Protein AF-A0A6V8PHR4-F1 (afdb_monomer_lite)

Secondary structure (DSSP, 8-state):
-------------PPPP--------TTSPEEEEEEEEE-TTS-HHHHHHHHHHHHHHHHHTTEEEEEEEEEE---

Organism: NCBI:txid2754717

Foldseek 3Di:
DDDPDDDDPPPPDDDPPDDPDPPPPPPDQAEDEAEAEDEPVDDPVVRVVVQVVVCVVCVVVRHDYPYYYYHYDDD

pLDDT: mean 78.78, std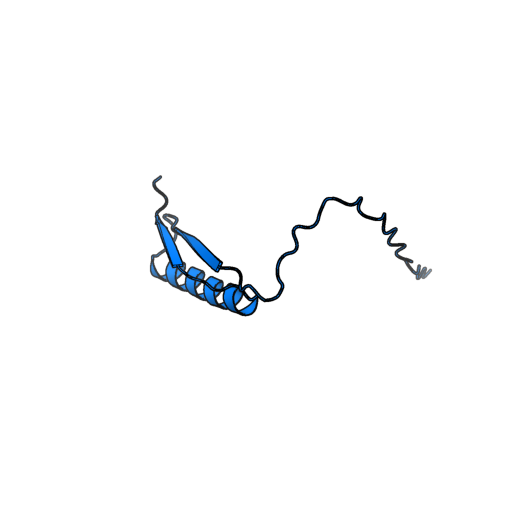 22.12, range [36.81, 98.44]

Sequence (75 aa):
MSFCGEIEYNVFMSEPSSSKLNEVSPDALERAILVSIKTPSQTQAEVEESIEELARLSSTAGAMVVDKIIQPKSS

Radius of gyration: 21.9 Å; chains: 1; bounding box: 50×48×41 Å

Structure (mmCIF, N/CA/C/O backbone):
data_AF-A0A6V8PHR4-F1
#
_entry.id   AF-A0A6V8PHR4-F1
#
loop_
_atom_site.group_PDB
_atom_site.id
_atom_site.type_symbol
_atom_site.label_atom_id
_atom_site.label_alt_id
_atom_site.label_comp_id
_atom_site.label_asym_id
_atom_site.label_entity_id
_atom_site.label_seq_id
_atom_site.pdbx_PDB_ins_code
_atom_site.Cartn_x
_atom_site.Cartn_y
_atom_site.Cartn_z
_atom_site.occupancy
_atom_site.B_iso_or_equiv
_atom_site.auth_seq_id
_atom_site.auth_comp_id
_atom_site.auth_asym_id
_atom_site.auth_atom_id
_atom_site.pdbx_PDB_model_num
ATOM 1 N N . MET A 1 1 ? 31.070 -41.245 15.282 1.00 46.12 1 MET A N 1
ATOM 2 C CA . MET A 1 1 ? 29.859 -41.050 14.462 1.00 46.12 1 MET A CA 1
ATOM 3 C C . MET A 1 1 ? 29.775 -39.578 14.112 1.00 46.12 1 MET A C 1
ATOM 5 O O . MET A 1 1 ? 29.392 -38.811 14.978 1.00 46.12 1 MET A O 1
ATOM 9 N N . SER A 1 2 ? 30.176 -39.202 12.899 1.00 44.38 2 SER A N 1
ATOM 10 C CA . SER A 1 2 ? 29.850 -37.904 12.297 1.00 44.38 2 SER A CA 1
ATOM 11 C C . SER A 1 2 ? 29.822 -38.115 10.790 1.00 44.38 2 SER A C 1
ATOM 13 O O . SER A 1 2 ? 30.862 -38.296 10.166 1.00 44.38 2 SER A O 1
ATOM 15 N N . PHE A 1 3 ? 28.615 -38.198 10.244 1.00 36.81 3 PHE A N 1
ATOM 16 C CA . PHE A 1 3 ? 28.352 -38.212 8.812 1.00 36.81 3 PHE A CA 1
ATOM 17 C C . PHE A 1 3 ? 28.131 -36.745 8.428 1.00 36.81 3 PHE A C 1
ATOM 19 O O . PHE A 1 3 ? 27.150 -36.150 8.864 1.00 36.81 3 PHE A O 1
ATOM 26 N N . CYS A 1 4 ? 29.065 -36.139 7.697 1.00 40.28 4 CYS A N 1
ATOM 27 C CA . CYS A 1 4 ? 28.822 -34.869 7.017 1.00 40.28 4 CYS A CA 1
ATOM 28 C C . CYS A 1 4 ? 28.517 -35.244 5.567 1.00 40.28 4 CYS A C 1
ATOM 30 O O . CYS A 1 4 ? 29.431 -35.539 4.803 1.00 40.28 4 CYS A O 1
ATOM 32 N N . GLY A 1 5 ? 27.234 -35.396 5.241 1.00 42.19 5 GLY A N 1
ATOM 33 C CA . GLY A 1 5 ? 26.804 -35.636 3.869 1.00 42.19 5 GLY A CA 1
ATOM 34 C C . GLY A 1 5 ? 26.744 -34.307 3.128 1.00 42.19 5 GLY A C 1
ATOM 35 O O . GLY A 1 5 ? 25.975 -33.432 3.521 1.00 42.19 5 GLY A O 1
ATOM 36 N N . GLU A 1 6 ? 27.549 -34.153 2.080 1.00 47.88 6 GLU A N 1
ATOM 37 C CA . GLU A 1 6 ? 27.354 -33.105 1.080 1.00 47.88 6 GLU A CA 1
ATOM 38 C C . GLU A 1 6 ? 26.045 -33.392 0.338 1.00 47.88 6 GLU A C 1
ATOM 40 O O . GLU A 1 6 ? 25.888 -34.429 -0.306 1.00 47.88 6 GLU A O 1
ATOM 45 N N . ILE A 1 7 ? 25.071 -32.494 0.476 1.00 50.88 7 ILE A N 1
ATOM 46 C CA . ILE A 1 7 ? 23.862 -32.523 -0.342 1.00 50.88 7 ILE A CA 1
ATOM 47 C C . ILE A 1 7 ? 24.195 -31.773 -1.630 1.00 50.88 7 ILE A C 1
ATOM 49 O O . ILE A 1 7 ? 24.165 -30.543 -1.668 1.00 50.88 7 ILE A O 1
ATOM 53 N N . GLU A 1 8 ? 24.524 -32.516 -2.684 1.00 44.38 8 GLU A N 1
ATOM 54 C CA . GLU A 1 8 ? 24.535 -31.989 -4.046 1.00 44.38 8 GLU A CA 1
ATOM 55 C C . GLU A 1 8 ? 23.086 -31.734 -4.483 1.00 44.38 8 GLU A C 1
ATOM 57 O O . GLU A 1 8 ? 22.319 -32.655 -4.777 1.00 44.38 8 GLU A O 1
ATOM 62 N N . TYR A 1 9 ? 22.681 -30.465 -4.510 1.00 45.00 9 TYR A N 1
ATOM 63 C CA . TYR A 1 9 ? 21.416 -30.068 -5.116 1.00 45.00 9 TYR A CA 1
ATOM 64 C C . TYR A 1 9 ? 21.560 -30.098 -6.641 1.00 45.00 9 TYR A C 1
ATOM 66 O O . TYR A 1 9 ? 21.948 -29.110 -7.261 1.00 45.00 9 TYR A O 1
ATOM 74 N N . ASN A 1 10 ? 21.208 -31.226 -7.260 1.00 40.53 10 ASN A N 1
ATOM 75 C CA . ASN A 1 10 ? 20.955 -31.282 -8.698 1.00 40.53 10 ASN A CA 1
ATOM 76 C C . ASN A 1 10 ? 19.646 -30.544 -9.006 1.00 40.53 10 ASN A C 1
ATOM 78 O O . ASN A 1 10 ? 18.560 -31.125 -8.982 1.00 40.53 10 ASN A O 1
ATOM 82 N N . VAL A 1 11 ? 19.746 -29.247 -9.298 1.00 43.31 11 VAL A N 1
ATOM 83 C CA . VAL A 1 11 ? 18.645 -28.484 -9.895 1.00 43.31 11 VAL A CA 1
ATOM 84 C C . VAL A 1 11 ? 18.525 -28.926 -11.351 1.00 43.31 11 VAL A C 1
ATOM 86 O O . VAL A 1 11 ? 19.207 -28.423 -12.240 1.00 43.31 11 VAL A O 1
ATOM 89 N N . PHE A 1 12 ? 17.665 -29.914 -11.586 1.00 44.66 12 PHE A N 1
ATOM 90 C CA . PHE A 1 12 ? 17.247 -30.318 -12.922 1.00 44.66 12 PHE A CA 1
ATOM 91 C C . PHE A 1 12 ? 16.373 -29.198 -13.504 1.00 44.66 12 PHE A C 1
ATOM 93 O O . PHE A 1 12 ? 15.165 -29.148 -13.275 1.00 44.66 12 PHE A O 1
ATOM 100 N N . MET A 1 13 ? 16.996 -28.248 -14.205 1.00 47.09 13 MET A N 1
ATOM 101 C CA . MET A 1 13 ? 16.274 -27.260 -15.001 1.00 47.09 13 MET A CA 1
ATOM 102 C C . MET A 1 13 ? 15.667 -27.961 -16.218 1.00 47.09 13 MET A C 1
ATOM 104 O O . MET A 1 13 ? 16.331 -28.171 -17.228 1.00 47.09 13 MET A O 1
ATOM 108 N N . SER A 1 14 ? 14.395 -28.343 -16.120 1.00 50.44 14 SER A N 1
ATOM 109 C CA . SER A 1 14 ? 13.582 -28.646 -17.295 1.00 50.44 14 SER A CA 1
ATOM 110 C C . SER A 1 14 ? 13.302 -27.341 -18.041 1.00 50.44 14 SER A C 1
ATOM 112 O O . SER A 1 14 ? 12.730 -26.420 -17.455 1.00 50.44 14 SER A O 1
ATOM 114 N N . GLU A 1 15 ? 13.711 -27.260 -19.308 1.00 57.22 15 GLU A N 1
ATOM 115 C CA . GLU A 1 15 ? 13.457 -26.103 -20.170 1.00 57.22 15 GLU A CA 1
ATOM 116 C C . GLU A 1 15 ? 11.956 -25.759 -20.187 1.00 57.22 15 GLU A C 1
ATOM 118 O O . GLU A 1 15 ? 11.137 -26.628 -20.510 1.00 57.22 15 GLU A O 1
ATOM 123 N N . PRO A 1 16 ? 11.547 -24.522 -19.843 1.00 51.22 16 PRO A N 1
ATOM 124 C CA . PRO A 1 16 ? 10.154 -24.142 -19.976 1.00 51.22 16 PRO A CA 1
ATOM 125 C C . PRO A 1 16 ? 9.820 -24.025 -21.464 1.00 51.22 16 PRO A C 1
ATOM 127 O O . PRO A 1 16 ? 10.395 -23.221 -22.200 1.00 51.22 16 PRO A O 1
ATOM 130 N N . SER A 1 17 ? 8.873 -24.858 -21.901 1.00 52.00 17 SER A N 1
ATOM 131 C CA . SER A 1 17 ? 8.296 -24.830 -23.240 1.00 52.00 17 SER A CA 1
ATOM 132 C C . SER A 1 17 ? 7.899 -23.405 -23.621 1.00 52.00 17 SER A C 1
ATOM 134 O O . SER A 1 17 ? 7.172 -22.749 -22.876 1.00 52.00 17 SER A O 1
ATOM 136 N N . SER A 1 18 ? 8.358 -22.974 -24.794 1.00 54.78 18 SER A N 1
ATOM 137 C CA . SER A 1 18 ? 8.090 -21.691 -25.442 1.00 54.78 18 SER A CA 1
ATOM 138 C C . SER A 1 18 ? 6.600 -21.305 -25.429 1.00 54.78 18 SER A C 1
ATOM 140 O O . SER A 1 18 ? 5.849 -21.573 -26.366 1.00 54.78 18 SER A O 1
ATOM 142 N N . SER A 1 19 ? 6.154 -20.643 -24.364 1.00 58.22 19 SER A N 1
ATOM 143 C CA . SER A 1 19 ? 4.960 -19.805 -24.381 1.00 58.22 19 SER A CA 1
ATOM 144 C C . SER A 1 19 ? 5.427 -18.394 -24.701 1.00 58.22 19 SER A C 1
ATOM 146 O O . SER A 1 19 ? 6.214 -17.835 -23.941 1.00 58.22 19 SER A O 1
ATOM 148 N N . LYS A 1 20 ? 4.987 -17.859 -25.846 1.00 51.44 20 LYS A N 1
ATOM 149 C CA . LYS A 1 20 ? 5.273 -16.502 -26.337 1.00 51.44 20 LYS A CA 1
ATOM 150 C C . LYS A 1 20 ? 5.408 -15.504 -25.182 1.00 51.44 20 LYS A C 1
ATOM 152 O O . LYS A 1 20 ? 4.407 -15.126 -24.576 1.00 51.44 20 LYS A O 1
ATOM 157 N N . LEU A 1 21 ? 6.639 -15.099 -24.880 1.00 57.56 21 LEU A N 1
ATOM 158 C CA . LEU A 1 21 ? 6.885 -13.999 -23.962 1.00 57.56 21 LEU A CA 1
ATOM 159 C C . LEU A 1 21 ? 6.433 -12.740 -24.698 1.00 57.56 21 LEU A C 1
ATOM 161 O O . LEU A 1 21 ? 6.990 -12.402 -25.741 1.00 57.56 21 LEU A O 1
ATOM 165 N N . ASN A 1 22 ? 5.374 -12.094 -24.206 1.00 64.38 22 ASN A N 1
ATOM 166 C CA . ASN A 1 22 ? 5.114 -10.713 -24.587 1.00 64.38 22 ASN A CA 1
ATOM 167 C C . ASN A 1 22 ? 6.390 -9.942 -24.262 1.00 64.38 22 ASN A C 1
ATOM 169 O O . ASN A 1 22 ? 6.875 -9.996 -23.133 1.00 64.38 22 ASN A O 1
ATOM 173 N N . GLU A 1 23 ? 6.953 -9.305 -25.276 1.00 59.47 23 GLU A N 1
ATOM 174 C CA . GLU A 1 23 ? 8.140 -8.476 -25.168 1.00 59.47 23 GLU A CA 1
ATOM 175 C C . GLU A 1 23 ? 7.775 -7.279 -24.275 1.00 59.47 23 GLU A C 1
ATOM 177 O O . GLU A 1 23 ? 7.214 -6.282 -24.726 1.00 59.47 23 GLU A O 1
ATOM 182 N N . VAL A 1 24 ? 7.968 -7.434 -22.962 1.00 62.53 24 VAL A N 1
ATOM 183 C CA . VAL A 1 24 ? 7.824 -6.347 -21.994 1.00 62.53 24 VAL A CA 1
ATOM 184 C C . VAL A 1 24 ? 8.978 -5.408 -22.286 1.00 62.53 24 VAL A C 1
ATOM 186 O O . VAL A 1 24 ? 10.135 -5.783 -22.094 1.00 62.53 24 VAL A O 1
ATOM 189 N N . SER A 1 25 ? 8.688 -4.218 -22.820 1.00 61.97 25 SER A N 1
ATOM 190 C CA . SER A 1 25 ? 9.748 -3.250 -23.077 1.00 61.97 25 SER A CA 1
ATOM 191 C C . SER A 1 25 ? 10.402 -2.913 -21.732 1.00 61.97 25 SER A C 1
ATOM 193 O O . SER A 1 25 ? 9.695 -2.418 -20.849 1.00 61.97 25 SER A O 1
ATOM 195 N N . PRO A 1 26 ? 11.712 -3.146 -21.557 1.00 60.84 26 PRO A N 1
ATOM 196 C CA . PRO A 1 26 ? 12.391 -2.919 -20.280 1.00 60.84 26 PRO A CA 1
ATOM 197 C C . PRO A 1 26 ? 12.397 -1.441 -19.853 1.00 60.84 26 PRO A C 1
ATOM 199 O O . PRO A 1 26 ? 12.681 -1.141 -18.700 1.00 60.84 26 PRO A O 1
ATOM 202 N N . ASP A 1 27 ? 12.045 -0.531 -20.767 1.00 62.16 27 ASP A N 1
ATOM 203 C CA . ASP A 1 27 ? 12.052 0.920 -20.565 1.00 62.16 27 ASP A CA 1
ATOM 204 C C . ASP A 1 27 ? 10.693 1.519 -20.162 1.00 62.16 27 ASP A C 1
ATOM 206 O O . ASP A 1 27 ? 10.596 2.724 -19.918 1.00 62.16 27 ASP A O 1
ATOM 210 N N . ALA A 1 28 ? 9.622 0.723 -20.090 1.00 70.62 28 ALA A N 1
ATOM 211 C CA . ALA A 1 28 ? 8.321 1.229 -19.664 1.00 70.62 28 ALA A CA 1
ATOM 212 C C . ALA A 1 28 ? 8.158 1.044 -18.152 1.00 70.62 28 ALA A C 1
ATOM 214 O O . ALA A 1 28 ? 7.894 -0.062 -17.688 1.00 70.62 28 ALA A O 1
ATOM 215 N N . LEU A 1 29 ? 8.278 2.136 -17.388 1.00 79.06 29 LEU A N 1
ATOM 216 C CA . LEU A 1 29 ? 7.916 2.138 -15.968 1.00 79.06 29 LEU A CA 1
ATOM 217 C C . LEU A 1 29 ? 6.482 1.617 -15.803 1.00 79.06 29 LEU A C 1
ATOM 219 O O . LEU A 1 29 ? 5.529 2.208 -16.326 1.00 79.06 29 LEU A O 1
ATOM 223 N N . GLU A 1 30 ? 6.328 0.517 -15.069 1.00 87.81 30 GLU A N 1
ATOM 224 C CA . GLU A 1 30 ? 5.021 -0.074 -14.816 1.00 87.81 30 GLU A CA 1
ATOM 225 C C . GLU A 1 30 ? 4.190 0.864 -13.940 1.00 87.81 30 GLU A C 1
ATOM 227 O O . GLU A 1 30 ? 4.625 1.327 -12.886 1.00 87.81 30 GLU A O 1
ATOM 232 N N . ARG A 1 31 ? 2.973 1.177 -14.387 1.00 94.50 31 ARG A N 1
ATOM 233 C CA . ARG A 1 31 ? 2.066 2.077 -13.668 1.00 94.50 31 ARG A CA 1
ATOM 234 C C . ARG A 1 31 ? 1.265 1.289 -12.643 1.00 94.50 31 ARG A C 1
ATOM 236 O O . ARG A 1 31 ? 0.574 0.344 -13.012 1.00 94.50 31 ARG A O 1
ATOM 243 N N . ALA A 1 32 ? 1.289 1.726 -11.388 1.00 95.12 32 ALA A N 1
ATOM 244 C CA . ALA A 1 32 ? 0.592 1.066 -10.291 1.00 95.12 32 ALA A CA 1
ATOM 245 C C . ALA A 1 32 ? -0.475 1.971 -9.663 1.00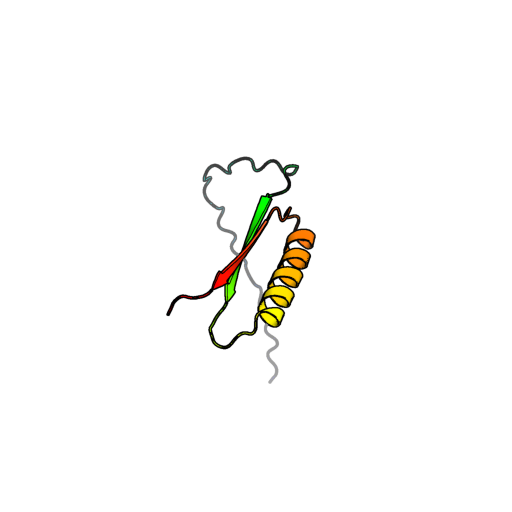 95.12 32 ALA A C 1
ATOM 247 O O . ALA A 1 32 ? -0.234 3.146 -9.391 1.00 95.12 32 ALA A O 1
ATOM 248 N N . ILE A 1 33 ? -1.648 1.401 -9.390 1.00 97.56 33 ILE A N 1
ATOM 249 C CA . ILE A 1 33 ? -2.647 1.977 -8.484 1.00 97.56 33 ILE A CA 1
ATOM 250 C C . ILE A 1 33 ? -2.604 1.137 -7.217 1.00 97.56 33 ILE A C 1
ATOM 252 O O . ILE A 1 33 ? -2.796 -0.078 -7.277 1.00 97.56 33 ILE A O 1
ATOM 256 N N . LEU A 1 34 ? -2.346 1.768 -6.078 1.00 97.94 34 LEU A N 1
ATOM 257 C CA . LEU A 1 34 ? -2.354 1.075 -4.797 1.00 97.94 34 LEU A CA 1
ATOM 258 C C . LEU A 1 34 ? -3.749 1.131 -4.197 1.00 97.94 34 LEU A C 1
ATOM 260 O O . LEU A 1 34 ? -4.386 2.182 -4.188 1.00 97.94 34 LEU A O 1
ATOM 264 N N . VAL A 1 35 ? -4.214 0.002 -3.674 1.00 97.25 35 VAL A N 1
ATOM 265 C CA . VAL A 1 35 ? -5.526 -0.106 -3.037 1.00 97.25 35 VAL A CA 1
ATOM 266 C C . VAL A 1 35 ? -5.346 -0.692 -1.648 1.00 97.25 35 VAL A C 1
ATOM 268 O O . VA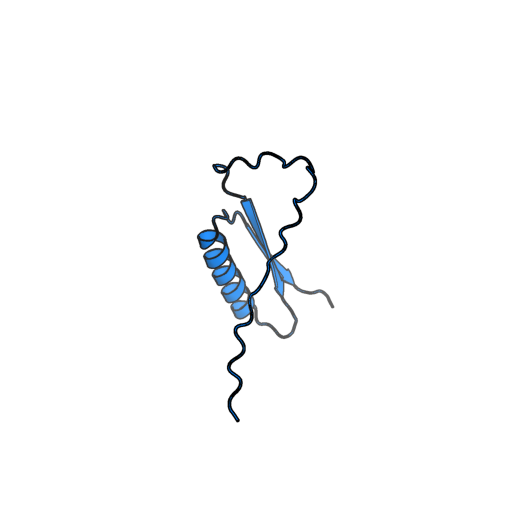L A 1 35 ? -4.721 -1.739 -1.490 1.00 97.25 35 VAL A O 1
ATOM 271 N N . SER A 1 36 ? -5.913 -0.031 -0.645 1.00 97.12 36 SER A N 1
ATOM 272 C CA . SER A 1 36 ? -5.968 -0.524 0.727 1.00 97.12 36 SER A CA 1
ATOM 273 C C . SER A 1 36 ? -7.414 -0.652 1.187 1.00 97.12 36 SER A C 1
ATOM 275 O O . SER A 1 36 ? -8.245 0.213 0.911 1.00 97.12 36 SER A O 1
ATOM 277 N N . ILE A 1 37 ? -7.721 -1.737 1.899 1.00 96.50 37 ILE A N 1
ATOM 278 C CA . ILE A 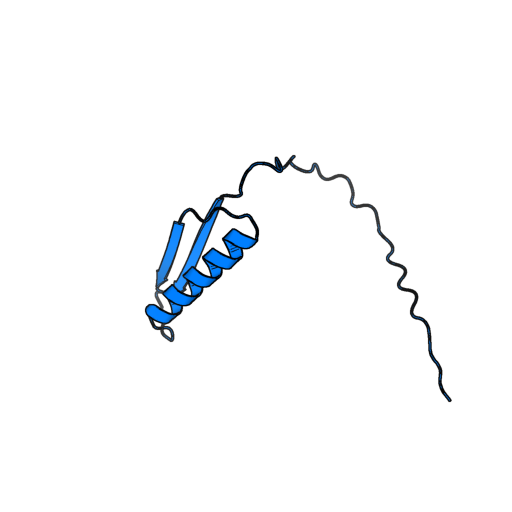1 37 ? -9.036 -1.961 2.499 1.00 96.50 37 ILE A CA 1
ATOM 279 C C . ILE A 1 37 ? -8.955 -1.628 3.987 1.00 96.50 37 ILE A C 1
ATOM 281 O O . ILE A 1 37 ? -8.324 -2.351 4.755 1.00 96.50 37 ILE A O 1
ATOM 285 N N . LYS A 1 38 ? -9.638 -0.563 4.413 1.00 97.31 38 LYS A N 1
ATOM 286 C CA . LYS A 1 38 ? -9.729 -0.187 5.827 1.00 97.31 38 LYS A CA 1
ATOM 287 C C . LYS A 1 38 ? -10.705 -1.110 6.548 1.00 97.31 38 LYS A C 1
ATOM 289 O O . LYS A 1 38 ? -11.911 -1.083 6.289 1.00 97.31 38 LYS A O 1
ATOM 294 N N . THR A 1 39 ? -10.193 -1.900 7.484 1.00 96.06 39 THR A N 1
ATOM 295 C CA . THR A 1 39 ? -11.019 -2.737 8.364 1.00 96.06 39 THR A CA 1
ATOM 296 C C . THR A 1 39 ? -11.564 -1.940 9.563 1.00 96.06 39 THR A C 1
ATOM 298 O O . THR A 1 39 ? -11.029 -0.876 9.887 1.00 96.06 39 THR A O 1
ATOM 301 N N . PRO A 1 40 ? -12.621 -2.422 10.255 1.00 95.12 40 PRO A N 1
ATOM 302 C CA . PRO A 1 40 ? -13.162 -1.740 11.438 1.00 95.12 40 PRO A CA 1
ATOM 303 C C . PRO A 1 40 ? -12.165 -1.595 12.594 1.00 95.12 40 PRO A C 1
ATOM 305 O O . PRO A 1 40 ? -12.269 -0.654 13.373 1.00 95.12 40 PRO A O 1
ATOM 308 N N . SER A 1 41 ? -11.200 -2.511 12.695 1.00 95.69 41 SER A N 1
ATOM 309 C CA . SER A 1 41 ? -10.161 -2.500 13.730 1.00 95.69 41 SER A CA 1
ATOM 310 C C . SER A 1 41 ? -9.031 -1.508 13.452 1.00 95.69 41 SER A C 1
ATOM 312 O O . SER A 1 41 ? -8.202 -1.304 14.328 1.00 95.69 41 SER A O 1
ATOM 314 N N . GLN A 1 42 ? -8.987 -0.914 12.256 1.00 96.56 42 GLN A N 1
ATOM 315 C CA . GLN A 1 42 ? -7.951 0.033 11.860 1.00 96.56 42 GLN A CA 1
ATOM 316 C C . GLN A 1 42 ? -8.461 1.471 11.921 1.00 96.56 42 GLN A C 1
ATOM 318 O O . GLN A 1 42 ? -9.557 1.815 11.450 1.00 96.56 42 GLN A O 1
ATOM 323 N N . THR A 1 43 ? -7.614 2.335 12.454 1.00 97.19 43 THR A N 1
ATOM 324 C CA . THR A 1 43 ? -7.747 3.783 12.360 1.00 97.19 43 THR A CA 1
ATOM 325 C C . THR A 1 43 ? -7.434 4.258 10.940 1.00 97.19 43 THR A C 1
ATOM 327 O O . THR A 1 43 ? -6.861 3.539 10.124 1.00 97.19 43 THR A O 1
ATOM 330 N N . GLN A 1 44 ? -7.847 5.482 10.614 1.00 96.19 44 GLN A N 1
ATOM 331 C CA . GLN A 1 44 ? -7.520 6.084 9.321 1.00 96.19 44 GLN A CA 1
ATOM 332 C C . GLN A 1 44 ? -6.004 6.303 9.172 1.00 96.19 44 GLN A C 1
ATOM 334 O O . GLN A 1 44 ? -5.440 5.966 8.136 1.00 96.19 44 GLN A O 1
ATOM 339 N N . ALA A 1 45 ? -5.353 6.785 10.235 1.00 97.62 45 ALA A N 1
ATOM 340 C CA . ALA A 1 45 ? -3.921 7.075 10.248 1.00 97.62 45 ALA A CA 1
ATOM 341 C C . ALA A 1 45 ? -3.063 5.827 9.978 1.00 97.62 45 ALA A C 1
ATOM 343 O O . ALA A 1 45 ? -2.139 5.889 9.176 1.00 97.62 45 ALA A O 1
ATOM 344 N N . GLU A 1 46 ? -3.404 4.678 10.572 1.00 97.81 46 GLU A N 1
ATOM 345 C CA . GLU A 1 46 ? -2.681 3.416 10.333 1.00 97.81 46 GLU A CA 1
ATOM 346 C C . GLU A 1 46 ? -2.749 2.971 8.864 1.00 97.81 46 GLU A C 1
ATOM 348 O O . GLU A 1 46 ? -1.779 2.457 8.309 1.00 97.81 46 GLU A O 1
ATOM 353 N N . VAL A 1 47 ? -3.900 3.163 8.213 1.00 97.94 47 VAL A N 1
ATOM 354 C CA . VAL A 1 47 ? -4.083 2.782 6.805 1.00 97.94 47 VAL A CA 1
ATOM 355 C C . VAL A 1 47 ? -3.319 3.724 5.878 1.00 97.94 47 VAL A C 1
ATOM 357 O O . VAL A 1 47 ? -2.725 3.266 4.901 1.00 97.94 47 VAL A O 1
ATOM 360 N N . GLU A 1 48 ? -3.309 5.019 6.192 1.00 98.12 48 GLU A N 1
ATOM 361 C CA . GLU A 1 48 ? -2.544 6.037 5.465 1.00 98.12 48 GLU A CA 1
ATOM 362 C C . GLU A 1 48 ? -1.035 5.810 5.584 1.00 98.12 48 GLU A C 1
ATOM 364 O O . GLU A 1 48 ? -0.326 5.844 4.580 1.00 98.12 48 GLU A O 1
ATOM 3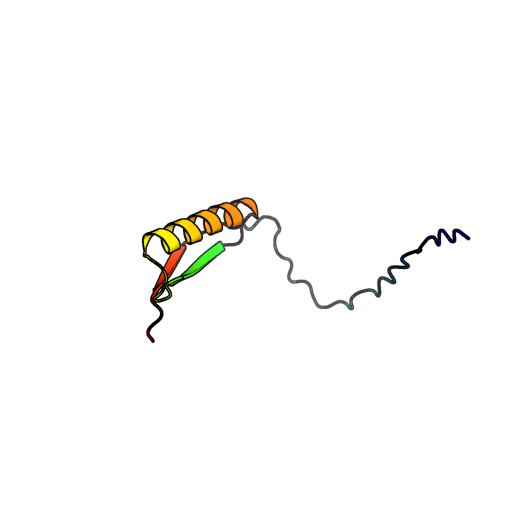69 N N . GLU A 1 49 ? -0.541 5.502 6.782 1.00 98.25 49 GLU A N 1
ATOM 370 C CA . GLU A 1 49 ? 0.869 5.172 6.998 1.00 98.25 49 GLU A CA 1
ATOM 371 C C . GLU A 1 49 ? 1.275 3.920 6.208 1.00 98.25 49 GLU A C 1
ATOM 373 O O . GLU A 1 49 ? 2.298 3.909 5.519 1.00 98.25 49 GLU A O 1
ATOM 378 N N . SER A 1 50 ? 0.439 2.879 6.248 1.00 97.81 50 SER A N 1
ATOM 379 C CA . SER A 1 50 ? 0.702 1.622 5.550 1.00 97.81 50 SER A CA 1
ATOM 380 C C . SER A 1 50 ? 0.716 1.778 4.026 1.00 97.81 50 SER A C 1
ATOM 382 O O . SER A 1 50 ? 1.622 1.259 3.370 1.00 97.81 50 SER A O 1
ATOM 384 N N . ILE A 1 51 ? -0.251 2.501 3.444 1.00 98.06 51 ILE A N 1
ATOM 385 C CA . ILE A 1 51 ? -0.298 2.709 1.987 1.00 98.06 51 ILE A CA 1
ATOM 386 C C . ILE A 1 51 ? 0.838 3.625 1.507 1.00 98.06 51 ILE A C 1
ATOM 388 O O . ILE A 1 51 ? 1.310 3.473 0.380 1.00 98.06 51 ILE A O 1
ATOM 392 N N . GLU A 1 52 ? 1.318 4.537 2.358 1.00 98.31 52 GLU A N 1
ATOM 393 C CA . GLU A 1 52 ? 2.480 5.377 2.064 1.00 98.31 52 GLU A CA 1
ATOM 394 C C . GLU A 1 52 ? 3.784 4.569 2.061 1.00 98.31 52 GLU A C 1
ATOM 396 O O . GLU A 1 52 ? 4.605 4.722 1.157 1.00 98.31 52 GLU A O 1
ATOM 401 N N . GLU A 1 53 ? 3.967 3.665 3.027 1.00 98.44 53 GLU A N 1
ATOM 402 C CA . GLU A 1 53 ? 5.105 2.741 3.021 1.00 98.44 53 GLU A CA 1
ATOM 403 C C . GLU A 1 53 ? 5.073 1.823 1.795 1.00 98.44 53 GLU A C 1
ATOM 405 O O . GLU A 1 53 ? 6.081 1.668 1.106 1.00 98.44 53 GLU A O 1
ATOM 410 N N . LEU A 1 54 ? 3.902 1.287 1.442 1.00 97.94 54 LEU A N 1
ATOM 411 C CA . LEU A 1 54 ? 3.755 0.470 0.239 1.00 97.94 54 LEU A CA 1
ATOM 412 C C . LEU A 1 54 ? 4.102 1.252 -1.037 1.00 97.94 54 LEU A C 1
ATOM 414 O O . LEU A 1 54 ? 4.692 0.687 -1.961 1.00 97.94 54 LEU A O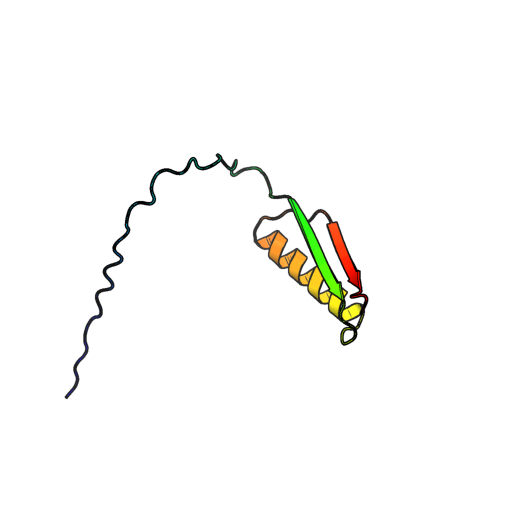 1
ATOM 418 N N . ALA A 1 55 ? 3.785 2.549 -1.093 1.00 98.12 55 ALA A N 1
ATOM 419 C CA . ALA A 1 55 ? 4.168 3.409 -2.208 1.00 98.12 55 ALA A CA 1
ATOM 420 C C . ALA A 1 55 ? 5.688 3.571 -2.326 1.00 98.12 55 ALA A C 1
ATOM 422 O O . ALA A 1 55 ? 6.218 3.508 -3.440 1.00 98.12 55 ALA A O 1
ATOM 423 N N . ARG A 1 56 ? 6.398 3.709 -1.198 1.00 97.94 56 ARG A N 1
ATOM 424 C CA . ARG A 1 56 ? 7.869 3.737 -1.176 1.00 97.94 56 ARG A CA 1
ATOM 425 C C . ARG A 1 56 ? 8.456 2.431 -1.697 1.00 97.94 56 ARG A C 1
ATOM 427 O O . ARG A 1 56 ? 9.266 2.466 -2.620 1.00 97.94 56 ARG A O 1
ATOM 434 N N . LEU A 1 57 ? 7.987 1.294 -1.184 1.00 97.44 57 LEU A N 1
ATOM 435 C CA . LEU A 1 57 ? 8.444 -0.032 -1.614 1.00 97.44 57 LEU A CA 1
ATOM 436 C C . LEU A 1 57 ? 8.184 -0.276 -3.106 1.00 97.44 57 LEU A C 1
ATOM 438 O O . LEU A 1 57 ? 9.067 -0.743 -3.823 1.00 97.44 57 LEU A O 1
ATOM 442 N N . SER A 1 58 ? 6.997 0.099 -3.587 1.00 95.69 58 SER A N 1
ATOM 443 C CA . SER A 1 58 ? 6.627 -0.030 -5.001 1.00 95.69 58 SER A CA 1
ATOM 444 C C . SER A 1 58 ? 7.524 0.829 -5.893 1.00 95.69 58 SER A C 1
ATOM 446 O O . SER A 1 58 ? 7.999 0.362 -6.925 1.00 95.69 58 SER A O 1
ATOM 448 N N . SER A 1 59 ? 7.822 2.059 -5.464 1.00 94.25 59 SER A N 1
ATOM 449 C CA . SER A 1 59 ? 8.726 2.958 -6.190 1.00 94.25 59 SER A CA 1
ATOM 450 C C . SER A 1 59 ? 10.150 2.402 -6.248 1.00 94.25 59 SER A C 1
ATOM 452 O O . SER A 1 59 ? 10.780 2.425 -7.302 1.00 94.25 59 SER A O 1
ATOM 454 N N . THR A 1 60 ? 10.651 1.841 -5.143 1.00 95.44 60 THR A N 1
ATOM 455 C CA . THR A 1 60 ? 11.959 1.166 -5.099 1.00 95.44 60 THR A CA 1
ATOM 456 C C . THR A 1 60 ? 12.013 -0.067 -6.004 1.00 95.44 60 THR A C 1
ATOM 458 O O . THR A 1 60 ? 13.061 -0.348 -6.578 1.00 95.44 60 THR A O 1
ATOM 461 N N . ALA A 1 61 ? 10.895 -0.774 -6.177 1.00 92.81 61 ALA A N 1
ATOM 462 C CA . ALA A 1 61 ? 10.780 -1.908 -7.093 1.00 92.81 61 ALA A CA 1
ATOM 463 C C . ALA A 1 61 ? 10.672 -1.505 -8.579 1.00 92.81 61 ALA A C 1
ATOM 465 O O . ALA A 1 61 ? 10.653 -2.380 -9.440 1.00 92.81 61 ALA A O 1
ATOM 466 N N . GLY A 1 62 ? 10.617 -0.204 -8.891 1.00 92.19 62 GLY A N 1
ATOM 467 C CA . GLY A 1 62 ? 10.535 0.311 -10.261 1.00 92.19 62 GLY A CA 1
ATOM 468 C C . GLY A 1 62 ? 9.118 0.623 -10.747 1.00 92.19 62 GLY A C 1
ATOM 469 O O . GLY A 1 62 ? 8.942 0.966 -11.916 1.00 92.19 62 GLY A O 1
ATOM 470 N N . ALA A 1 63 ? 8.108 0.549 -9.876 1.00 94.12 63 ALA A N 1
ATOM 471 C CA . ALA A 1 63 ? 6.748 0.934 -10.228 1.00 94.12 63 ALA A CA 1
ATOM 472 C C . ALA A 1 63 ? 6.540 2.451 -10.098 1.00 94.12 63 ALA A C 1
ATOM 474 O O . ALA A 1 63 ? 6.956 3.087 -9.131 1.00 94.12 63 ALA A O 1
ATOM 475 N N . MET A 1 64 ? 5.803 3.032 -11.038 1.00 95.69 64 MET A N 1
ATOM 476 C CA . MET A 1 64 ? 5.296 4.395 -10.952 1.00 95.69 64 MET A CA 1
ATOM 477 C C . MET A 1 64 ? 3.897 4.374 -10.333 1.00 95.69 64 MET A C 1
ATOM 479 O O . MET A 1 64 ? 2.908 4.079 -11.010 1.00 95.69 64 MET A O 1
ATOM 483 N N . VAL A 1 65 ? 3.801 4.691 -9.041 1.00 96.62 65 VAL A N 1
ATOM 484 C CA . VAL A 1 65 ? 2.510 4.807 -8.346 1.00 96.62 65 VAL A CA 1
ATOM 485 C C . VAL A 1 65 ? 1.772 6.045 -8.854 1.00 96.62 65 VAL A C 1
ATOM 487 O O . VAL A 1 65 ? 2.223 7.169 -8.654 1.00 96.62 65 VAL A O 1
ATOM 490 N N . VAL A 1 66 ? 0.638 5.839 -9.521 1.00 97.56 66 VAL A N 1
ATOM 491 C CA . VAL A 1 66 ? -0.171 6.920 -10.106 1.00 97.56 66 VAL A CA 1
ATOM 492 C C . VAL A 1 66 ? -1.383 7.293 -9.266 1.00 97.56 66 VAL A C 1
ATOM 494 O O . VAL A 1 66 ? -1.911 8.386 -9.448 1.00 97.56 66 VAL A O 1
ATOM 497 N N . ASP A 1 67 ? -1.825 6.409 -8.369 1.00 97.75 67 ASP A N 1
ATOM 498 C CA . ASP A 1 67 ? -2.946 6.674 -7.468 1.00 97.75 67 ASP A CA 1
ATOM 499 C C . ASP A 1 67 ? -2.908 5.765 -6.224 1.00 97.75 67 ASP A C 1
ATOM 501 O O . ASP A 1 67 ? -2.274 4.702 -6.228 1.00 97.75 67 ASP A O 1
ATOM 505 N N . LYS A 1 68 ? -3.592 6.194 -5.160 1.00 98.19 68 LYS A N 1
ATOM 506 C CA . LYS A 1 68 ? -3.733 5.504 -3.873 1.00 98.19 68 LYS A CA 1
ATOM 507 C C . LYS A 1 68 ? -5.192 5.570 -3.425 1.00 98.19 68 LYS A C 1
ATOM 509 O O . LYS A 1 68 ? -5.701 6.638 -3.101 1.00 98.19 68 LYS A O 1
ATOM 514 N N . ILE A 1 69 ? -5.849 4.419 -3.352 1.00 98.06 69 ILE A N 1
ATOM 515 C CA . ILE A 1 69 ? -7.266 4.299 -3.010 1.00 98.06 69 ILE A CA 1
ATOM 516 C C . ILE A 1 69 ? -7.394 3.603 -1.659 1.00 98.06 69 ILE A C 1
ATOM 518 O O . ILE A 1 69 ? -6.918 2.484 -1.477 1.00 98.06 69 ILE A O 1
ATOM 522 N N . ILE A 1 70 ? -8.082 4.241 -0.715 1.00 97.69 70 ILE A N 1
ATOM 523 C CA . ILE A 1 70 ? -8.465 3.619 0.554 1.00 97.69 70 ILE A CA 1
ATOM 524 C C . ILE A 1 70 ? -9.965 3.350 0.513 1.00 97.69 70 ILE A C 1
ATOM 526 O O . ILE A 1 70 ? -10.772 4.278 0.488 1.00 97.69 70 ILE A O 1
ATOM 530 N N . GLN A 1 71 ? -10.343 2.076 0.527 1.00 96.94 71 GLN A N 1
ATOM 531 C CA . GLN A 1 71 ? -11.735 1.656 0.541 1.00 96.94 71 GLN A CA 1
ATOM 532 C C . GLN A 1 71 ? -12.121 1.170 1.944 1.00 96.94 71 GLN A C 1
ATOM 534 O O . GLN A 1 71 ? -11.518 0.225 2.457 1.00 96.94 71 GLN A O 1
ATOM 539 N N . PRO A 1 72 ? -13.141 1.754 2.591 1.00 95.06 72 PRO A N 1
ATOM 540 C CA . PRO A 1 72 ? -13.679 1.192 3.820 1.00 95.06 72 PRO A CA 1
ATOM 541 C C . PRO A 1 72 ? -14.362 -0.146 3.530 1.00 95.06 72 PRO A C 1
ATOM 543 O O . PRO A 1 72 ? -15.143 -0.269 2.584 1.00 95.06 72 PRO A O 1
ATOM 546 N N . LYS A 1 73 ? -14.101 -1.155 4.365 1.00 92.12 73 LYS A N 1
ATOM 547 C CA . LYS A 1 73 ? -14.859 -2.405 4.323 1.00 92.12 73 LYS A CA 1
ATOM 548 C C . LYS A 1 73 ? -16.279 -2.138 4.825 1.00 92.12 73 LYS A C 1
ATOM 550 O O . LYS A 1 73 ? -16.485 -1.934 6.019 1.00 92.12 73 LYS A O 1
ATOM 555 N N . SER A 1 74 ? -17.249 -2.144 3.915 1.00 77.88 74 SER A N 1
ATOM 556 C CA . SER A 1 74 ? -18.664 -2.268 4.259 1.00 77.88 74 SER A CA 1
ATOM 557 C C . SER A 1 74 ? -18.898 -3.688 4.775 1.00 77.88 74 SER A C 1
ATOM 559 O O . SER A 1 74 ? -18.731 -4.649 4.019 1.00 77.88 74 SER A O 1
ATOM 561 N N . SER A 1 75 ? -19.172 -3.807 6.073 1.00 61.28 75 SER A N 1
ATOM 562 C CA . SER A 1 75 ? -19.615 -5.055 6.706 1.00 61.28 75 SER A CA 1
ATOM 563 C C . SER A 1 75 ? -21.009 -5.455 6.241 1.00 61.28 75 SER A C 1
ATOM 565 O O . SER A 1 75 ? -21.816 -4.536 5.972 1.00 61.28 75 SER A O 1
#